Protein AF-A0A962T0N1-F1 (afdb_monomer_lite)

Structure (mmCIF, N/CA/C/O backbone):
data_AF-A0A962T0N1-F1
#
_entry.id   AF-A0A962T0N1-F1
#
loop_
_atom_site.group_PDB
_atom_site.id
_atom_site.type_symbol
_atom_site.label_atom_id
_ato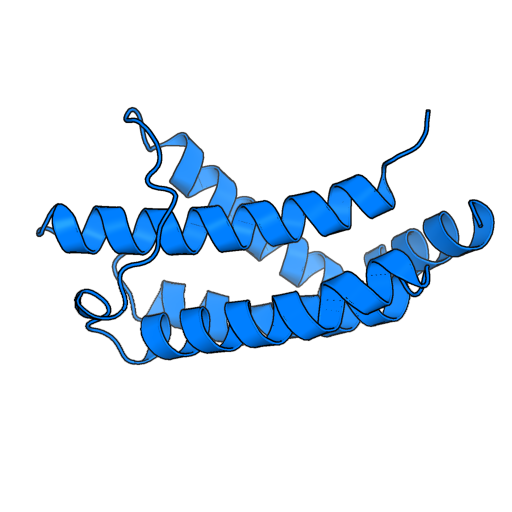m_site.label_alt_id
_atom_site.label_comp_id
_atom_site.label_asym_id
_atom_site.label_entity_id
_atom_site.label_seq_id
_atom_site.pdbx_PDB_ins_code
_atom_site.Cartn_x
_atom_site.Cartn_y
_atom_site.Cartn_z
_atom_site.occupancy
_atom_site.B_iso_or_equiv
_atom_site.auth_seq_id
_atom_site.auth_comp_id
_atom_site.auth_asym_id
_atom_site.auth_atom_id
_atom_site.pdbx_PDB_model_num
ATOM 1 N N . ASP A 1 1 ? 22.815 0.260 -16.357 1.00 56.84 1 ASP A N 1
ATOM 2 C CA . ASP A 1 1 ? 21.830 0.267 -15.259 1.00 56.84 1 ASP A CA 1
ATOM 3 C C . ASP A 1 1 ? 21.047 1.566 -15.103 1.00 56.84 1 ASP A C 1
ATOM 5 O O . ASP A 1 1 ? 19.825 1.524 -15.193 1.00 56.84 1 ASP A O 1
ATOM 9 N N . PHE A 1 2 ? 21.712 2.718 -14.960 1.00 54.50 2 PHE A N 1
ATOM 10 C CA . PHE A 1 2 ? 21.074 4.046 -14.881 1.00 54.50 2 PHE A CA 1
ATOM 11 C C . PHE A 1 2 ? 20.044 4.316 -15.996 1.00 54.50 2 PHE A C 1
ATOM 13 O O . PHE A 1 2 ? 18.894 4.655 -15.724 1.00 54.50 2 PHE A O 1
ATOM 20 N N . ASP A 1 3 ? 20.422 4.069 -17.252 1.00 59.47 3 ASP A N 1
ATOM 21 C CA . ASP A 1 3 ? 19.545 4.287 -18.408 1.00 59.47 3 ASP A CA 1
ATOM 22 C C . ASP A 1 3 ? 18.305 3.383 -18.407 1.00 59.47 3 ASP A C 1
ATOM 24 O O . ASP A 1 3 ? 17.223 3.818 -18.793 1.00 59.47 3 ASP A O 1
ATOM 28 N N . HIS A 1 4 ? 18.431 2.139 -17.938 1.00 63.16 4 HIS A N 1
ATOM 29 C CA . HIS A 1 4 ? 17.302 1.211 -17.843 1.00 63.16 4 HIS A CA 1
ATOM 30 C C . HIS A 1 4 ? 16.322 1.638 -16.744 1.00 63.16 4 HIS A C 1
ATOM 32 O O . HIS A 1 4 ? 15.110 1.601 -16.956 1.00 63.16 4 HIS A O 1
ATOM 38 N N . ARG A 1 5 ? 16.844 2.118 -15.608 1.00 63.88 5 ARG A N 1
ATOM 39 C CA . ARG A 1 5 ? 16.071 2.659 -14.480 1.00 63.88 5 ARG A CA 1
ATOM 40 C C . ARG A 1 5 ? 15.277 3.896 -14.885 1.00 63.88 5 ARG A C 1
ATOM 42 O O . ARG A 1 5 ? 14.052 3.903 -14.793 1.00 63.88 5 ARG A O 1
ATOM 49 N N . VAL A 1 6 ? 15.955 4.917 -15.409 1.00 64.31 6 VAL A N 1
ATOM 50 C CA . VAL A 1 6 ? 15.322 6.186 -15.799 1.00 64.31 6 VAL A CA 1
ATOM 51 C C . VAL A 1 6 ? 14.306 5.971 -16.918 1.00 64.31 6 VAL A C 1
ATOM 53 O O . VAL A 1 6 ? 13.209 6.528 -16.862 1.00 64.31 6 VAL A O 1
ATOM 56 N N . ARG A 1 7 ? 14.610 5.118 -17.906 1.00 65.94 7 ARG A N 1
ATOM 57 C CA . ARG A 1 7 ? 13.655 4.786 -18.974 1.00 65.94 7 ARG A CA 1
ATOM 58 C C . ARG A 1 7 ? 12.456 4.007 -18.450 1.00 65.94 7 ARG A C 1
ATOM 60 O O . ARG A 1 7 ? 11.344 4.328 -18.848 1.00 65.94 7 ARG A O 1
ATOM 67 N N . ALA A 1 8 ? 12.644 3.042 -17.547 1.00 67.19 8 ALA A N 1
ATOM 68 C CA . ALA A 1 8 ? 11.535 2.294 -16.952 1.00 67.19 8 ALA A CA 1
ATOM 69 C C . ALA A 1 8 ? 10.592 3.211 -16.163 1.00 67.19 8 ALA A C 1
ATOM 71 O O . ALA A 1 8 ? 9.377 3.142 -16.339 1.00 67.19 8 ALA A O 1
ATOM 72 N N . VAL A 1 9 ? 11.145 4.117 -15.358 1.00 67.06 9 VAL A N 1
ATOM 73 C CA . VAL A 1 9 ? 10.372 5.068 -14.550 1.00 67.06 9 VAL A CA 1
ATOM 74 C C . VAL A 1 9 ? 9.697 6.113 -15.428 1.00 67.06 9 VAL A C 1
ATOM 76 O O . VAL A 1 9 ? 8.515 6.385 -15.253 1.00 67.06 9 VAL A O 1
ATOM 79 N N . SER A 1 10 ? 10.413 6.682 -16.400 1.00 68.19 10 SER A N 1
ATOM 80 C CA . SER A 1 10 ? 9.858 7.666 -17.335 1.00 68.19 10 SER A CA 1
ATOM 81 C C . SER A 1 10 ? 8.741 7.060 -18.189 1.00 68.19 10 SER A C 1
ATOM 83 O O . SER A 1 10 ? 7.663 7.642 -18.294 1.00 68.19 10 SER A O 1
ATOM 85 N N . ALA A 1 11 ? 8.946 5.846 -18.711 1.00 74.12 11 ALA A N 1
ATOM 86 C CA . ALA A 1 11 ? 7.928 5.116 -19.459 1.00 74.12 11 ALA A CA 1
ATOM 87 C C . ALA A 1 11 ? 6.724 4.752 -18.583 1.00 74.12 11 ALA A C 1
ATOM 89 O O . ALA A 1 11 ? 5.593 4.844 -19.047 1.00 74.12 11 ALA A O 1
ATOM 90 N N . PHE A 1 12 ? 6.941 4.372 -17.320 1.00 72.56 12 PHE A N 1
ATOM 91 C CA . PHE A 1 12 ? 5.855 4.096 -16.383 1.00 72.56 12 PHE A CA 1
ATOM 92 C C . PHE A 1 12 ? 5.064 5.364 -16.047 1.00 72.56 12 PHE A C 1
ATOM 94 O O . PHE A 1 12 ? 3.842 5.329 -16.084 1.00 72.56 12 PHE A O 1
ATOM 101 N N . ARG A 1 13 ? 5.724 6.508 -15.814 1.00 71.19 13 ARG A N 1
ATOM 102 C CA . ARG A 1 13 ? 5.065 7.797 -15.509 1.00 71.19 13 ARG A CA 1
ATOM 103 C C . ARG A 1 13 ? 4.108 8.282 -16.598 1.00 71.19 13 ARG A C 1
ATOM 105 O O . ARG A 1 13 ? 3.208 9.052 -16.287 1.00 71.19 13 ARG A O 1
ATOM 112 N N . GLN A 1 14 ? 4.294 7.846 -17.842 1.00 75.38 14 GLN A N 1
ATOM 113 C CA . GLN A 1 14 ? 3.395 8.162 -18.956 1.00 75.38 14 GLN A CA 1
ATOM 114 C C . GLN A 1 14 ? 2.149 7.263 -19.001 1.00 75.38 14 GLN A C 1
ATOM 116 O O . GLN A 1 14 ? 1.258 7.493 -19.815 1.00 75.38 14 GLN A O 1
ATOM 121 N N . ARG A 1 15 ? 2.073 6.237 -18.147 1.00 75.69 15 ARG A N 1
ATOM 122 C CA . ARG A 1 15 ? 0.968 5.281 -18.112 1.00 75.69 15 ARG A CA 1
ATOM 123 C C . ARG A 1 15 ? -0.123 5.679 -17.104 1.00 75.69 15 ARG A C 1
ATOM 125 O O . ARG A 1 15 ? 0.198 6.240 -16.051 1.00 75.69 15 ARG A O 1
ATOM 132 N N . PRO A 1 16 ? -1.399 5.336 -17.365 1.00 72.94 16 PRO A N 1
ATOM 133 C CA . PRO A 1 16 ? -2.502 5.510 -16.409 1.00 72.94 16 PRO A CA 1
ATOM 134 C C . PRO A 1 16 ? -2.230 4.892 -15.026 1.00 72.94 16 PRO A C 1
ATOM 136 O O . PRO A 1 16 ? -2.630 5.417 -13.983 1.00 72.94 16 PRO A O 1
ATOM 139 N N . GLU A 1 17 ? -1.499 3.786 -15.007 1.00 72.06 17 GLU A N 1
ATOM 140 C CA . GLU A 1 17 ? -1.099 3.030 -13.827 1.00 72.06 17 GLU A CA 1
ATOM 141 C C . GLU A 1 17 ? -0.245 3.878 -12.875 1.00 72.06 17 GLU A C 1
ATOM 143 O O . GLU A 1 17 ? -0.449 3.837 -11.663 1.00 72.06 17 GLU A O 1
ATOM 148 N N . ALA A 1 18 ? 0.641 4.733 -13.396 1.00 73.50 18 ALA A N 1
ATOM 149 C CA . ALA A 1 18 ? 1.452 5.619 -12.564 1.00 73.50 18 ALA A CA 1
ATOM 150 C C . ALA A 1 18 ? 0.638 6.734 -11.905 1.00 73.50 18 ALA A C 1
ATOM 152 O O . ALA A 1 18 ? 0.903 7.095 -10.756 1.00 73.50 18 ALA A O 1
ATOM 153 N N . ALA A 1 19 ? -0.363 7.273 -12.607 1.00 74.62 19 ALA A N 1
ATOM 154 C CA . ALA A 1 19 ? -1.277 8.255 -12.026 1.00 74.62 19 ALA A CA 1
ATOM 155 C C . ALA A 1 19 ? -2.062 7.639 -10.858 1.00 74.62 19 ALA A C 1
ATOM 157 O O . ALA A 1 19 ? -2.212 8.263 -9.808 1.00 74.62 19 ALA A O 1
ATOM 158 N N . SER A 1 20 ? -2.470 6.383 -11.024 1.00 74.19 20 SER A N 1
ATOM 159 C CA . SER A 1 20 ? -3.175 5.596 -10.011 1.00 74.19 20 SER A CA 1
ATOM 160 C C . SER A 1 20 ? -2.318 5.356 -8.770 1.00 74.19 20 SER A C 1
ATOM 162 O O . SER A 1 20 ? -2.730 5.653 -7.651 1.00 74.19 20 SER A O 1
ATOM 164 N N . LEU A 1 21 ? -1.082 4.895 -8.983 1.00 76.75 21 LEU A N 1
ATOM 165 C CA . LEU A 1 21 ? -0.109 4.646 -7.923 1.00 76.75 21 LEU A CA 1
ATOM 166 C C . LEU A 1 21 ? 0.195 5.917 -7.123 1.00 76.75 21 LEU A C 1
ATOM 168 O O . LEU A 1 21 ? 0.236 5.915 -5.895 1.00 76.75 21 LEU A O 1
ATOM 172 N N . SER A 1 22 ? 0.384 7.026 -7.839 1.00 79.06 22 SER A N 1
ATOM 173 C CA . SER A 1 22 ? 0.646 8.337 -7.252 1.00 79.06 22 SER A CA 1
ATOM 174 C C . SER A 1 22 ? -0.538 8.832 -6.419 1.00 79.06 22 SER A C 1
ATOM 176 O O . SER A 1 22 ? -0.340 9.358 -5.322 1.00 79.06 22 SER A O 1
ATOM 178 N N . ALA A 1 23 ? -1.771 8.634 -6.897 1.00 80.88 23 ALA A N 1
ATOM 179 C CA . ALA A 1 23 ? -2.980 9.005 -6.169 1.00 80.88 23 ALA A CA 1
ATOM 180 C C . ALA A 1 23 ? -3.132 8.204 -4.865 1.00 80.88 23 ALA A C 1
ATOM 182 O O . ALA A 1 23 ? -3.327 8.809 -3.807 1.00 80.88 23 ALA A O 1
ATOM 183 N N . ALA A 1 24 ? -2.955 6.880 -4.924 1.00 80.88 24 ALA A N 1
ATOM 184 C CA . ALA A 1 24 ? -2.972 6.005 -3.753 1.00 80.88 24 ALA A CA 1
ATOM 185 C C . ALA A 1 24 ? -1.898 6.418 -2.733 1.00 80.88 24 ALA A C 1
ATOM 187 O O . ALA A 1 24 ? -2.212 6.714 -1.579 1.00 80.88 24 ALA A O 1
ATOM 188 N N . ASN A 1 25 ? -0.644 6.570 -3.175 1.00 82.56 25 ASN A N 1
ATOM 189 C CA . ASN A 1 25 ? 0.458 6.993 -2.310 1.00 82.56 25 ASN A CA 1
ATOM 190 C C . ASN A 1 25 ? 0.208 8.384 -1.694 1.00 82.56 25 ASN A C 1
ATOM 192 O O . ASN A 1 25 ? 0.443 8.610 -0.508 1.00 82.56 25 ASN A O 1
ATOM 196 N N . LYS A 1 26 ? -0.344 9.332 -2.461 1.00 85.06 26 LYS A N 1
ATOM 197 C CA . LYS A 1 26 ? -0.726 10.654 -1.941 1.00 85.06 26 LYS A CA 1
ATOM 198 C C . LYS A 1 26 ? -1.784 10.545 -0.841 1.00 85.06 26 LYS A C 1
ATOM 200 O O . LYS A 1 26 ? -1.658 11.232 0.173 1.00 85.06 26 LYS A O 1
ATOM 205 N N . ARG A 1 27 ? -2.809 9.705 -1.020 1.00 86.81 27 ARG A N 1
ATOM 206 C CA . ARG A 1 27 ? -3.867 9.489 -0.021 1.00 86.81 27 ARG A CA 1
ATOM 207 C C . ARG A 1 27 ? -3.296 8.900 1.266 1.00 86.81 27 ARG A C 1
ATOM 209 O O . ARG A 1 27 ? -3.534 9.462 2.332 1.00 86.81 27 ARG A O 1
ATOM 216 N N . ILE A 1 28 ? -2.475 7.859 1.147 1.00 87.69 28 ILE A N 1
ATOM 217 C CA . ILE A 1 28 ? -1.778 7.215 2.268 1.00 87.69 28 ILE A CA 1
ATOM 218 C C . ILE A 1 28 ? -0.947 8.245 3.036 1.00 87.69 28 ILE A C 1
ATOM 220 O O . ILE A 1 28 ? -1.163 8.455 4.226 1.00 87.69 28 ILE A O 1
ATOM 224 N N . ARG A 1 29 ? -0.068 8.985 2.349 1.00 86.62 29 ARG A N 1
ATOM 225 C CA . ARG A 1 29 ? 0.780 10.009 2.983 1.00 86.62 29 ARG A CA 1
ATOM 226 C C . ARG A 1 29 ? -0.018 11.116 3.662 1.00 86.62 29 ARG A C 1
ATOM 228 O O . ARG A 1 29 ? 0.407 11.618 4.699 1.00 86.62 29 ARG A O 1
ATOM 235 N N . ASN A 1 30 ? -1.150 11.522 3.089 1.00 88.06 30 ASN A N 1
ATOM 236 C CA . ASN A 1 30 ? -2.015 12.531 3.698 1.00 88.06 30 ASN A CA 1
ATOM 237 C C . ASN A 1 30 ? -2.672 12.030 4.988 1.00 88.06 30 ASN A C 1
ATOM 239 O O . ASN A 1 30 ? -2.851 12.824 5.905 1.00 88.06 30 ASN A O 1
ATOM 243 N N . ILE A 1 31 ? -3.031 10.746 5.058 1.00 87.00 31 ILE A N 1
ATOM 244 C CA . ILE A 1 31 ? -3.577 10.123 6.268 1.00 87.00 31 ILE A CA 1
ATOM 245 C C . ILE A 1 31 ? -2.480 9.987 7.319 1.00 87.00 31 ILE A C 1
ATOM 247 O O . ILE A 1 31 ? -2.652 10.488 8.424 1.00 87.00 31 ILE A O 1
ATOM 251 N N . LEU A 1 32 ? -1.333 9.408 6.953 1.00 86.62 32 LEU A N 1
ATOM 252 C CA . LEU A 1 32 ? -0.207 9.203 7.869 1.00 86.62 32 LEU A CA 1
ATOM 253 C C . LEU A 1 32 ? 0.313 10.523 8.455 1.00 86.62 32 LEU A C 1
ATOM 255 O O . LEU A 1 32 ? 0.663 10.573 9.625 1.00 86.62 32 LEU A O 1
ATOM 259 N N . ARG A 1 33 ? 0.299 11.624 7.688 1.00 87.75 33 ARG A N 1
ATOM 260 C CA . ARG A 1 33 ? 0.688 12.957 8.191 1.00 87.75 33 ARG A CA 1
ATOM 261 C C . ARG A 1 33 ? -0.241 13.493 9.285 1.00 87.75 33 ARG A C 1
ATOM 263 O O . ARG A 1 33 ? 0.180 14.337 10.062 1.00 87.75 33 ARG A O 1
ATOM 270 N N . LYS A 1 34 ? -1.503 13.060 9.312 1.00 86.50 34 LYS A N 1
ATOM 271 C CA . LYS A 1 34 ? -2.468 13.461 10.347 1.00 86.50 34 LYS A CA 1
ATOM 272 C C . LYS A 1 34 ? -2.321 12.645 11.632 1.00 86.50 34 LYS A C 1
ATOM 274 O O . LYS A 1 34 ? -3.016 12.938 12.597 1.00 86.50 34 LYS A O 1
ATOM 279 N N . ILE A 1 35 ? -1.471 11.620 11.637 1.00 84.81 35 ILE A N 1
ATOM 280 C CA . ILE A 1 35 ? -1.192 10.829 12.830 1.00 84.81 35 ILE A CA 1
ATOM 281 C C . ILE A 1 35 ? -0.089 11.545 13.608 1.00 84.81 35 ILE A C 1
ATOM 283 O O . ILE A 1 35 ? 1.053 11.616 13.165 1.00 84.81 35 ILE A O 1
ATOM 287 N N . GLU A 1 36 ? -0.460 12.127 14.745 1.00 75.00 36 GLU A N 1
ATOM 288 C CA . GLU A 1 36 ? 0.451 12.880 15.621 1.00 75.00 36 GLU A CA 1
ATOM 289 C C . GLU A 1 36 ? 1.219 11.971 16.598 1.00 75.00 36 GLU A C 1
ATOM 291 O O . GLU A 1 36 ? 2.114 12.423 17.310 1.00 75.00 36 GLU A O 1
ATOM 296 N N . THR A 1 37 ? 0.877 10.682 16.633 1.00 76.19 37 THR A N 1
ATOM 297 C CA . THR A 1 37 ? 1.492 9.657 17.481 1.00 76.19 37 THR A CA 1
ATOM 298 C C . THR A 1 37 ? 2.535 8.837 16.723 1.00 76.19 37 THR A C 1
ATOM 300 O O . THR A 1 37 ? 2.644 8.897 15.497 1.00 76.19 37 THR A O 1
ATOM 303 N N . THR A 1 38 ? 3.311 8.034 17.457 1.00 77.50 38 THR A N 1
ATOM 304 C CA . THR A 1 38 ? 4.219 7.052 16.856 1.00 77.50 38 THR A CA 1
ATOM 305 C C . THR A 1 38 ? 3.436 6.119 15.940 1.00 77.50 38 THR A C 1
ATOM 307 O O . THR A 1 38 ? 2.481 5.478 16.379 1.00 77.50 38 THR A O 1
ATOM 310 N N . LEU A 1 39 ? 3.851 6.041 14.674 1.00 75.06 39 LEU A N 1
ATOM 311 C CA . LEU A 1 39 ? 3.242 5.128 13.718 1.00 75.06 39 LEU A CA 1
ATOM 312 C C . LEU A 1 39 ? 3.499 3.682 14.163 1.00 75.06 39 LEU A C 1
ATOM 314 O O . LEU A 1 39 ? 4.658 3.316 14.374 1.00 75.06 39 LEU A O 1
ATOM 318 N N . PRO A 1 40 ? 2.457 2.851 14.304 1.00 73.19 40 PRO A N 1
ATOM 319 C CA . PRO A 1 40 ? 2.641 1.420 14.460 1.00 73.19 40 PRO A CA 1
ATOM 320 C C . PRO A 1 40 ? 3.246 0.836 13.174 1.00 73.19 40 PRO A C 1
ATOM 322 O O . PRO A 1 40 ? 2.973 1.301 12.062 1.00 73.19 40 PRO A O 1
ATOM 325 N N . PHE A 1 41 ? 4.114 -0.160 13.337 1.00 68.25 41 PHE A N 1
ATOM 326 C CA . PHE A 1 41 ? 4.876 -0.766 12.238 1.00 68.25 41 PHE A CA 1
ATOM 327 C C . PHE A 1 41 ? 4.536 -2.234 11.992 1.00 68.25 41 PHE A C 1
ATOM 329 O O . PHE A 1 41 ? 5.092 -2.812 11.070 1.00 68.25 41 PHE A O 1
ATOM 336 N N . GLU A 1 42 ? 3.659 -2.828 12.800 1.00 82.81 42 GLU A N 1
ATOM 337 C CA . GLU A 1 42 ? 3.340 -4.249 12.707 1.00 82.81 42 GLU A CA 1
ATOM 338 C C . GLU A 1 42 ? 1.833 -4.436 12.551 1.00 82.81 42 GLU A C 1
ATOM 340 O O . GLU A 1 42 ? 1.047 -4.021 13.410 1.00 82.81 42 GLU A O 1
ATOM 345 N N . VAL A 1 43 ? 1.441 -5.043 11.431 1.00 88.12 43 VAL A N 1
ATOM 346 C CA . VAL A 1 43 ? 0.060 -5.456 11.185 1.00 88.12 43 VAL A CA 1
ATOM 347 C C . VAL A 1 43 ? -0.239 -6.710 12.000 1.00 88.12 43 VAL A C 1
ATOM 349 O O . VAL A 1 43 ? 0.448 -7.722 11.896 1.00 88.12 43 VAL A O 1
ATOM 352 N N . ARG A 1 44 ? -1.306 -6.645 12.793 1.00 90.12 44 ARG A N 1
ATOM 353 C CA . ARG A 1 44 ? -1.871 -7.736 13.588 1.00 90.12 44 ARG A CA 1
ATOM 354 C C . ARG A 1 44 ? -3.048 -8.363 12.835 1.00 90.12 44 ARG A C 1
ATOM 356 O O . ARG A 1 44 ? -4.104 -7.727 12.749 1.00 90.12 44 ARG A O 1
ATOM 363 N N . PRO A 1 45 ? -2.898 -9.574 12.261 1.00 88.06 45 PRO A N 1
ATOM 364 C CA . PRO A 1 45 ? -3.954 -10.206 11.468 1.00 88.06 45 PRO A CA 1
ATOM 365 C C . PRO A 1 45 ? -5.235 -10.486 12.261 1.00 88.06 45 PRO A C 1
ATOM 367 O O . PRO A 1 45 ? -6.324 -10.455 11.702 1.00 88.06 45 PRO A O 1
ATOM 370 N N . ASP A 1 46 ? -5.111 -10.709 13.568 1.00 91.56 46 ASP A N 1
ATOM 371 C CA . ASP A 1 46 ? -6.211 -10.914 14.515 1.00 91.56 46 ASP A CA 1
ATOM 372 C C . ASP A 1 46 ? -7.112 -9.681 14.691 1.00 91.56 46 ASP A C 1
ATOM 374 O O . ASP A 1 46 ? -8.259 -9.816 15.112 1.00 91.56 46 ASP A O 1
ATOM 378 N N . LEU A 1 47 ? -6.620 -8.491 14.333 1.00 91.50 47 LEU A N 1
ATOM 379 C CA . LEU A 1 47 ? -7.359 -7.228 14.390 1.00 91.50 47 LEU A CA 1
ATOM 380 C C . LEU A 1 47 ? -7.864 -6.759 13.016 1.00 91.50 47 LEU A C 1
ATOM 382 O O . LEU A 1 47 ? -8.346 -5.632 12.902 1.00 91.50 47 LEU A O 1
ATOM 386 N N . LEU A 1 48 ? -7.716 -7.575 11.966 1.00 90.56 48 LEU A N 1
ATOM 387 C CA . LEU A 1 48 ? -8.288 -7.305 10.646 1.00 90.56 48 LEU A CA 1
ATOM 388 C C . LEU A 1 48 ? -9.730 -7.826 10.623 1.00 90.56 48 LEU A C 1
ATOM 390 O O . LEU A 1 48 ? -9.961 -9.032 10.526 1.00 90.56 48 LEU A O 1
ATOM 394 N N . SER A 1 49 ? -10.700 -6.924 10.731 1.00 89.31 49 SER A N 1
ATOM 395 C CA . SER A 1 49 ? -12.123 -7.254 10.821 1.00 89.31 49 SER A CA 1
ATOM 396 C C . SER A 1 49 ? -12.812 -7.296 9.459 1.00 89.31 49 SER A C 1
ATOM 398 O O . SER A 1 49 ? -13.702 -8.115 9.257 1.00 89.31 49 SER A O 1
ATOM 400 N N . GLU A 1 50 ? -12.415 -6.423 8.533 1.00 91.88 50 GLU A N 1
ATOM 401 C CA . GLU A 1 50 ? -13.053 -6.299 7.219 1.00 91.88 50 GLU A CA 1
ATOM 402 C C . GLU A 1 50 ? -12.365 -7.172 6.160 1.00 91.88 50 GLU A C 1
ATOM 404 O O . GLU A 1 50 ? -11.138 -7.291 6.112 1.00 91.88 50 GLU A O 1
ATOM 409 N N . GLU A 1 51 ? -13.143 -7.713 5.222 1.00 92.19 51 GLU A N 1
ATOM 410 C CA . GLU A 1 51 ? -12.598 -8.500 4.105 1.00 92.19 51 GLU A CA 1
ATOM 411 C C . GLU A 1 51 ? -11.624 -7.672 3.250 1.00 92.19 51 GLU A C 1
ATOM 413 O O . GLU A 1 51 ? -10.590 -8.173 2.809 1.00 92.19 51 GLU A O 1
ATOM 418 N N . ALA A 1 52 ? -11.903 -6.377 3.063 1.00 92.56 52 ALA A N 1
ATOM 419 C CA . ALA A 1 52 ? -11.064 -5.492 2.261 1.00 92.56 52 ALA A CA 1
ATOM 420 C C . ALA A 1 52 ? -9.675 -5.234 2.878 1.00 92.56 52 ALA A C 1
ATOM 422 O O . ALA A 1 52 ? -8.689 -5.158 2.144 1.00 92.56 52 ALA A O 1
ATOM 423 N N . GLU A 1 53 ? -9.556 -5.123 4.208 1.00 93.62 53 GLU A N 1
ATOM 424 C CA . GLU A 1 53 ? -8.245 -4.956 4.857 1.00 93.62 53 GLU A CA 1
ATOM 425 C C . GLU A 1 53 ? -7.460 -6.267 4.927 1.00 93.62 53 GLU A C 1
ATOM 427 O O . GLU A 1 53 ? -6.243 -6.251 4.746 1.00 93.62 53 GLU A O 1
ATOM 432 N N . GLN A 1 54 ? -8.144 -7.405 5.079 1.00 93.69 54 GLN A N 1
ATOM 433 C CA . GLN A 1 54 ? -7.524 -8.728 4.963 1.00 93.69 54 GLN A CA 1
ATOM 434 C C . GLN A 1 54 ? -6.985 -8.973 3.548 1.00 93.69 54 GLN A C 1
ATOM 436 O O . GLN A 1 54 ? -5.835 -9.385 3.385 1.00 93.69 54 GLN A O 1
ATOM 441 N N . ALA A 1 55 ? -7.781 -8.659 2.522 1.00 93.19 55 ALA A N 1
ATOM 442 C CA . ALA A 1 55 ? -7.375 -8.770 1.125 1.00 93.19 55 ALA A CA 1
ATOM 443 C C . ALA A 1 55 ? -6.178 -7.862 0.809 1.00 93.19 55 ALA A C 1
ATOM 445 O O . ALA A 1 55 ? -5.222 -8.298 0.163 1.00 93.19 55 ALA A O 1
ATOM 446 N N . LEU A 1 56 ? -6.191 -6.616 1.301 1.00 93.31 56 LEU A N 1
ATOM 447 C CA . LEU A 1 56 ? -5.073 -5.690 1.132 1.00 93.31 56 LEU A CA 1
ATOM 448 C C . LEU A 1 56 ? -3.804 -6.195 1.833 1.00 93.31 56 LEU A C 1
ATOM 450 O O . LEU A 1 56 ? -2.736 -6.171 1.221 1.00 93.31 56 LEU A O 1
ATOM 454 N N . ALA A 1 57 ? -3.909 -6.674 3.075 1.00 93.12 57 ALA A N 1
ATOM 455 C CA . ALA A 1 57 ? -2.777 -7.214 3.825 1.00 93.12 57 ALA A CA 1
ATOM 456 C C . ALA A 1 57 ? -2.162 -8.438 3.128 1.00 93.12 57 ALA A C 1
ATOM 458 O O . ALA A 1 57 ? -0.951 -8.482 2.914 1.00 93.12 57 ALA A O 1
ATOM 459 N N . GLY A 1 58 ? -2.989 -9.392 2.688 1.00 92.62 58 GLY A N 1
ATOM 460 C CA . GLY A 1 58 ? -2.523 -10.558 1.933 1.00 92.62 58 GLY A CA 1
ATOM 461 C C . GLY A 1 58 ? -1.818 -10.157 0.636 1.00 92.62 58 GLY A C 1
ATOM 462 O O . GLY A 1 58 ? -0.687 -10.576 0.378 1.00 92.62 58 GLY A O 1
ATOM 463 N N . ARG A 1 59 ? -2.432 -9.257 -0.142 1.00 92.06 59 ARG A N 1
ATOM 464 C CA . ARG A 1 59 ? -1.853 -8.792 -1.406 1.00 92.06 59 ARG A CA 1
ATOM 465 C C . ARG A 1 59 ? -0.548 -8.023 -1.207 1.00 92.06 59 ARG A C 1
ATOM 467 O O . ARG A 1 59 ? 0.347 -8.112 -2.047 1.00 92.06 59 ARG A O 1
ATOM 474 N N . LEU A 1 60 ? -0.421 -7.281 -0.108 1.00 91.00 60 LEU A N 1
ATOM 475 C CA . LEU A 1 60 ? 0.797 -6.555 0.241 1.00 91.00 60 LEU A CA 1
ATOM 476 C C . LEU A 1 60 ? 1.969 -7.505 0.518 1.00 91.00 60 LEU A C 1
ATOM 478 O O . LEU A 1 60 ? 3.079 -7.257 0.037 1.00 91.00 60 LEU A O 1
ATOM 482 N N . VAL A 1 61 ? 1.726 -8.600 1.244 1.00 91.00 61 VAL A N 1
ATOM 483 C CA . VAL A 1 61 ? 2.738 -9.630 1.528 1.00 91.00 61 VAL A CA 1
ATOM 484 C C . VAL A 1 61 ? 3.194 -10.309 0.237 1.00 91.00 61 VAL A C 1
ATOM 486 O O . VAL A 1 61 ? 4.395 -10.364 -0.038 1.00 91.00 61 VAL A O 1
ATOM 489 N N . GLU A 1 62 ? 2.249 -10.757 -0.592 1.00 91.88 62 GLU A N 1
ATOM 490 C CA . GLU A 1 62 ? 2.548 -11.367 -1.893 1.00 91.88 62 GLU A CA 1
ATOM 491 C C . GLU A 1 62 ? 3.388 -10.435 -2.766 1.00 91.88 62 GLU A C 1
ATOM 493 O O . GLU A 1 62 ? 4.461 -10.807 -3.245 1.00 91.88 62 GLU A O 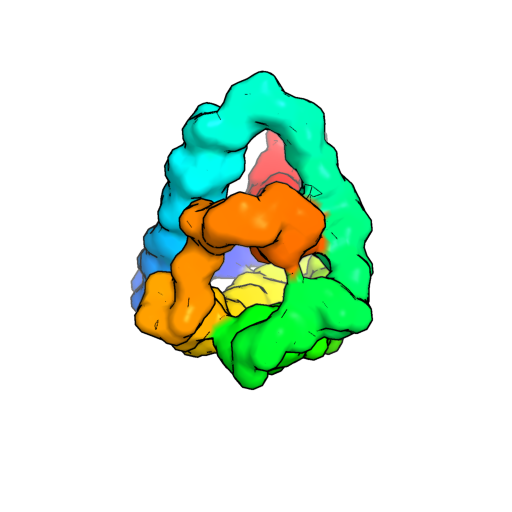1
ATOM 498 N N . LEU A 1 63 ? 2.949 -9.186 -2.926 1.00 90.56 63 LEU A N 1
ATOM 499 C CA . LEU A 1 63 ? 3.642 -8.235 -3.783 1.00 90.56 63 LEU A CA 1
ATOM 500 C C . LEU A 1 63 ? 5.008 -7.850 -3.259 1.00 90.56 63 LEU A C 1
ATOM 502 O O . LEU A 1 63 ? 5.916 -7.667 -4.061 1.00 90.56 63 LEU A O 1
ATOM 506 N N . SER A 1 64 ? 5.189 -7.759 -1.945 1.00 88.56 64 SER A N 1
ATOM 507 C CA . SER A 1 64 ? 6.517 -7.544 -1.374 1.00 88.56 64 SER A CA 1
ATOM 508 C C . SER A 1 64 ? 7.468 -8.675 -1.776 1.00 88.56 64 SER A C 1
ATOM 510 O O . SER A 1 64 ? 8.597 -8.403 -2.184 1.00 88.56 64 SER A O 1
ATOM 512 N N . SER A 1 65 ? 6.998 -9.927 -1.765 1.00 90.88 65 SER A N 1
ATOM 513 C CA . SER A 1 65 ? 7.791 -11.085 -2.202 1.00 90.88 65 SER A CA 1
ATOM 514 C C . SER A 1 65 ? 8.074 -11.115 -3.712 1.00 90.88 65 SER A C 1
ATOM 516 O O . SER A 1 65 ? 9.120 -11.607 -4.122 1.00 90.88 65 SER A O 1
ATOM 518 N N . GLU A 1 66 ? 7.189 -10.554 -4.543 1.00 90.25 66 GLU A N 1
ATOM 519 C CA . GLU A 1 66 ? 7.381 -10.461 -5.999 1.00 90.25 66 GLU A CA 1
ATOM 520 C C . GLU A 1 66 ? 8.280 -9.280 -6.394 1.00 90.25 66 GLU A C 1
ATOM 522 O O . GLU A 1 66 ? 9.118 -9.382 -7.288 1.00 90.25 66 GLU A O 1
ATOM 527 N N . VAL A 1 67 ? 8.091 -8.131 -5.748 1.00 88.69 67 VAL A N 1
ATOM 528 C CA . VAL A 1 67 ? 8.704 -6.854 -6.123 1.00 88.69 67 VAL A CA 1
ATOM 529 C C . VAL A 1 67 ? 10.149 -6.769 -5.651 1.00 88.69 67 VAL A C 1
ATOM 531 O O . VAL A 1 67 ? 10.983 -6.269 -6.402 1.00 88.69 67 VAL A O 1
ATOM 534 N N . LEU A 1 68 ? 10.474 -7.260 -4.450 1.00 85.62 68 LEU A N 1
ATOM 535 C CA . LEU A 1 68 ? 11.840 -7.182 -3.916 1.00 85.62 68 LEU A CA 1
ATOM 536 C C . LEU A 1 68 ? 12.873 -7.888 -4.823 1.00 85.62 68 LEU A C 1
ATOM 538 O O . LEU A 1 68 ? 13.836 -7.225 -5.212 1.00 85.62 68 LEU A O 1
ATOM 542 N N . PRO A 1 69 ? 12.661 -9.136 -5.291 1.00 89.62 69 PRO A N 1
ATOM 543 C CA . PRO A 1 69 ? 13.585 -9.781 -6.227 1.00 89.62 69 PRO A CA 1
ATOM 544 C C . PRO A 1 69 ? 13.677 -9.061 -7.578 1.00 89.62 69 PRO A C 1
ATOM 546 O O . PRO A 1 69 ? 14.751 -8.975 -8.169 1.00 89.62 69 PRO A O 1
ATOM 549 N N . LEU A 1 70 ? 12.564 -8.505 -8.078 1.00 88.62 70 LEU A N 1
ATOM 550 C CA . LEU A 1 70 ? 12.567 -7.713 -9.315 1.00 88.62 70 LEU A CA 1
ATOM 551 C C . LEU A 1 70 ? 13.396 -6.432 -9.157 1.00 88.62 70 LEU A C 1
ATOM 553 O O . LEU A 1 70 ? 14.055 -6.013 -10.107 1.00 88.62 70 LEU A O 1
ATOM 557 N N . MET A 1 71 ? 13.384 -5.817 -7.972 1.00 83.00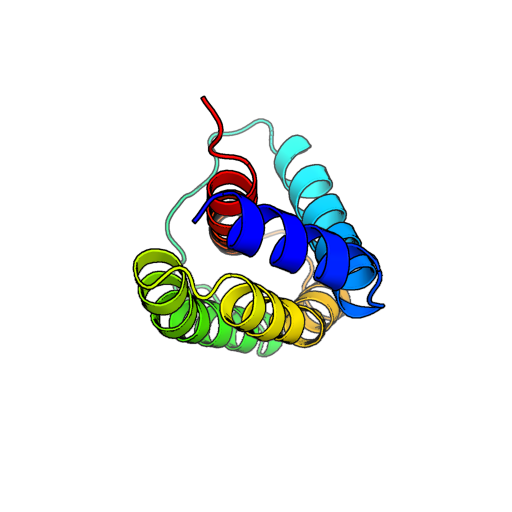 71 MET A N 1
ATOM 558 C CA . MET A 1 71 ? 14.220 -4.656 -7.658 1.00 83.00 71 MET A CA 1
ATOM 559 C C . MET A 1 71 ? 15.701 -5.014 -7.605 1.00 83.00 71 MET A C 1
ATOM 561 O O . MET A 1 71 ? 16.508 -4.302 -8.202 1.00 83.00 71 MET A O 1
ATOM 565 N N . GLU A 1 72 ? 16.050 -6.128 -6.963 1.00 84.69 72 GLU A N 1
ATOM 566 C CA . GLU A 1 72 ? 17.426 -6.636 -6.909 1.00 84.69 72 GLU A CA 1
ATOM 567 C C . GLU A 1 72 ? 17.956 -7.016 -8.299 1.00 84.69 72 GLU A C 1
ATOM 569 O O . GLU A 1 72 ? 19.112 -6.748 -8.620 1.00 84.69 72 GLU A O 1
ATOM 574 N N . ALA A 1 73 ? 17.093 -7.557 -9.164 1.00 85.88 73 ALA A N 1
ATOM 575 C CA . ALA A 1 73 ? 17.415 -7.903 -10.549 1.00 85.88 73 ALA A CA 1
ATOM 576 C C . ALA A 1 73 ? 17.413 -6.703 -11.521 1.00 85.88 73 ALA A C 1
ATOM 578 O O . ALA A 1 73 ? 17.633 -6.878 -12.720 1.00 85.88 73 ALA A O 1
ATOM 579 N N . GLY A 1 74 ? 17.119 -5.487 -11.049 1.00 81.12 74 GLY A N 1
ATOM 580 C CA . GLY A 1 74 ? 17.056 -4.289 -11.890 1.00 81.12 74 GLY A CA 1
ATOM 581 C C . GLY A 1 74 ? 15.853 -4.236 -12.849 1.00 81.12 74 GLY A C 1
ATOM 582 O O . GLY A 1 74 ? 15.828 -3.445 -13.797 1.00 81.12 74 GLY A O 1
ATOM 583 N N . LEU A 1 75 ? 14.823 -5.051 -12.617 1.00 83.50 75 LEU A N 1
ATOM 584 C CA . LEU A 1 75 ? 13.602 -5.152 -13.422 1.00 83.50 75 LEU A CA 1
ATOM 585 C C . LEU A 1 75 ? 12.526 -4.162 -12.945 1.00 83.50 75 LEU A C 1
ATOM 587 O O . LEU A 1 75 ? 11.392 -4.524 -12.626 1.00 83.50 75 LEU A O 1
ATOM 591 N N . TYR A 1 76 ? 12.870 -2.871 -12.944 1.00 78.25 76 TYR A N 1
ATOM 592 C CA . TYR A 1 76 ? 12.025 -1.799 -12.398 1.00 78.25 76 TYR A CA 1
ATOM 593 C C . TYR A 1 76 ? 10.652 -1.691 -13.043 1.00 78.25 76 TYR A C 1
ATOM 595 O O . TYR A 1 76 ? 9.663 -1.412 -12.372 1.00 78.25 76 TYR A O 1
ATOM 603 N N . ARG A 1 77 ? 10.580 -1.924 -14.353 1.00 80.12 77 ARG A N 1
ATOM 604 C CA . ARG A 1 77 ? 9.316 -1.873 -15.084 1.00 80.12 77 ARG A CA 1
ATOM 605 C C . ARG A 1 77 ? 8.341 -2.937 -14.587 1.00 80.12 77 ARG A C 1
ATOM 607 O O . ARG A 1 77 ? 7.171 -2.629 -14.394 1.00 80.12 77 ARG A O 1
ATOM 614 N N . GLU A 1 78 ? 8.827 -4.153 -14.357 1.00 85.69 78 GLU A N 1
ATOM 615 C CA . GLU A 1 78 ? 7.988 -5.248 -13.872 1.00 85.69 78 GLU A CA 1
ATOM 616 C C . GLU A 1 78 ? 7.566 -5.012 -12.424 1.00 85.69 78 GLU A C 1
ATOM 618 O O . GLU A 1 78 ? 6.385 -5.126 -12.114 1.00 85.69 78 GLU A O 1
ATOM 623 N N . ALA A 1 79 ? 8.482 -4.558 -11.566 1.00 86.62 79 ALA A N 1
ATOM 624 C CA . ALA A 1 79 ? 8.153 -4.163 -10.197 1.00 86.62 79 ALA A CA 1
ATOM 625 C C . ALA A 1 79 ? 7.064 -3.075 -10.137 1.00 86.62 79 ALA A C 1
ATOM 627 O O . ALA A 1 79 ? 6.107 -3.190 -9.373 1.00 86.62 79 ALA A O 1
ATOM 628 N N . LEU A 1 80 ? 7.168 -2.039 -10.976 1.00 81.38 80 LEU A N 1
ATOM 629 C CA . LEU A 1 80 ? 6.169 -0.971 -11.059 1.00 81.38 80 LEU A CA 1
ATOM 630 C C . LEU A 1 80 ? 4.821 -1.475 -11.597 1.00 81.38 80 LEU A C 1
ATOM 632 O O . LEU A 1 80 ? 3.777 -1.070 -11.088 1.00 81.38 80 LEU A O 1
ATOM 636 N N . ASN A 1 81 ? 4.825 -2.389 -12.575 1.00 84.62 81 ASN A N 1
ATOM 637 C CA . ASN A 1 81 ? 3.600 -3.030 -13.065 1.00 84.62 81 ASN A CA 1
ATOM 638 C C . ASN A 1 81 ? 2.929 -3.868 -11.964 1.00 84.62 81 ASN A C 1
ATOM 640 O O . ASN A 1 81 ? 1.716 -3.791 -11.792 1.00 84.62 81 ASN A O 1
ATOM 644 N N . ARG A 1 82 ? 3.708 -4.639 -11.193 1.00 88.62 82 ARG A N 1
ATOM 645 C CA . ARG A 1 82 ? 3.198 -5.422 -10.059 1.00 88.62 82 ARG A CA 1
ATOM 646 C C . ARG A 1 82 ? 2.597 -4.519 -8.991 1.00 88.62 82 ARG A C 1
ATOM 648 O O . ARG A 1 82 ? 1.466 -4.750 -8.573 1.00 88.62 82 ARG A O 1
ATOM 655 N N . LEU A 1 83 ? 3.278 -3.435 -8.629 1.00 85.56 83 LEU A N 1
ATOM 656 C CA . LEU A 1 83 ? 2.745 -2.455 -7.684 1.00 85.56 83 LEU A CA 1
ATOM 657 C C . LEU A 1 83 ? 1.475 -1.756 -8.172 1.00 85.56 83 LEU A C 1
ATOM 659 O O . LEU A 1 83 ? 0.611 -1.455 -7.355 1.00 85.56 83 LEU A O 1
ATOM 663 N N . ALA A 1 84 ? 1.320 -1.517 -9.475 1.00 84.31 84 ALA A N 1
ATOM 664 C CA . ALA A 1 84 ? 0.089 -0.937 -10.011 1.00 84.31 84 ALA A CA 1
ATOM 665 C C . ALA A 1 84 ? -1.150 -1.803 -9.727 1.00 84.31 84 ALA A C 1
ATOM 667 O O . ALA A 1 84 ? -2.249 -1.261 -9.609 1.00 84.31 84 ALA A O 1
ATOM 668 N N . THR A 1 85 ? -0.976 -3.118 -9.540 1.00 87.00 85 THR A N 1
ATOM 669 C CA . THR A 1 85 ? -2.070 -4.025 -9.158 1.00 87.00 85 THR A CA 1
ATOM 670 C C . THR A 1 85 ? -2.599 -3.780 -7.742 1.00 87.00 85 THR A C 1
ATOM 672 O O . THR A 1 85 ? -3.710 -4.202 -7.449 1.00 87.00 85 THR A O 1
ATOM 675 N N . LEU A 1 86 ? -1.878 -3.042 -6.879 1.00 87.44 86 LEU A N 1
ATOM 676 C CA . LEU A 1 86 ? -2.389 -2.629 -5.560 1.00 87.44 86 LEU A CA 1
ATOM 677 C C . LEU A 1 86 ? -3.478 -1.574 -5.641 1.00 87.44 86 LEU A C 1
ATOM 679 O O . LEU A 1 86 ? -4.151 -1.344 -4.644 1.00 87.44 86 LEU A O 1
ATOM 683 N N . ARG A 1 87 ? -3.656 -0.913 -6.787 1.00 85.12 87 ARG A N 1
ATOM 684 C CA . ARG A 1 87 ? -4.652 0.149 -6.914 1.00 85.12 87 ARG A CA 1
ATOM 685 C C . ARG A 1 87 ? -6.036 -0.325 -6.466 1.00 85.12 87 ARG A C 1
ATOM 687 O O . ARG A 1 87 ? -6.640 0.312 -5.617 1.00 85.12 87 ARG A O 1
ATOM 694 N N . GLU A 1 88 ? -6.504 -1.434 -7.025 1.00 87.44 88 GLU A N 1
ATOM 695 C CA . GLU A 1 88 ? -7.838 -1.972 -6.761 1.00 87.44 88 GLU A CA 1
ATOM 696 C C . GLU A 1 88 ? -8.058 -2.348 -5.283 1.00 87.44 88 GLU A C 1
ATOM 698 O O . GLU A 1 88 ? -8.979 -1.795 -4.685 1.00 87.44 88 GLU A O 1
ATOM 703 N N . PRO A 1 89 ? -7.210 -3.174 -4.632 1.00 91.00 89 PRO A N 1
ATOM 704 C CA . PRO A 1 89 ? -7.389 -3.488 -3.214 1.00 91.00 89 PRO A CA 1
ATOM 705 C C . PRO A 1 89 ? -7.224 -2.265 -2.301 1.00 91.00 89 PRO A C 1
ATOM 707 O O . PRO A 1 89 ? -7.852 -2.201 -1.249 1.00 91.00 89 PRO A O 1
ATO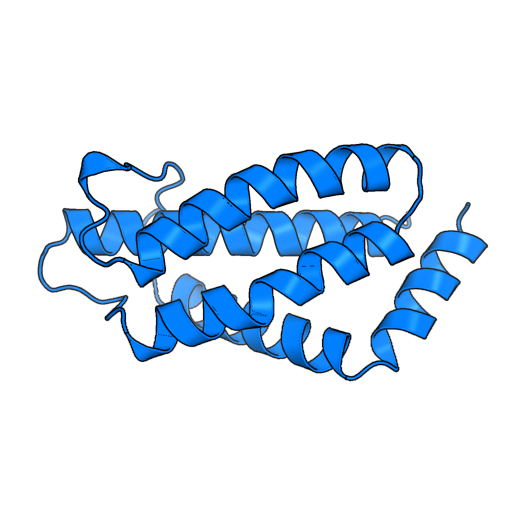M 710 N N . VAL A 1 90 ? -6.422 -1.268 -2.690 1.00 90.50 90 VAL A N 1
ATOM 711 C CA . VAL A 1 90 ? -6.294 -0.013 -1.933 1.00 90.50 90 VAL A CA 1
ATOM 712 C C . VAL A 1 90 ? -7.549 0.844 -2.053 1.00 90.50 90 VAL A C 1
ATOM 714 O O . VAL A 1 90 ? -8.017 1.369 -1.044 1.00 90.50 90 VAL A O 1
ATOM 717 N N . ASP A 1 91 ? -8.097 0.988 -3.259 1.00 89.06 91 ASP A N 1
ATOM 718 C CA . ASP A 1 91 ? -9.346 1.714 -3.488 1.00 89.06 91 ASP A CA 1
ATOM 719 C C . ASP A 1 91 ? -10.492 1.026 -2.717 1.00 89.06 91 ASP A C 1
ATOM 721 O O . ASP A 1 91 ? -11.176 1.683 -1.935 1.00 89.06 91 ASP A O 1
ATOM 725 N N . MET A 1 92 ? -10.604 -0.307 -2.798 1.00 91.12 92 MET A N 1
ATOM 726 C CA . MET A 1 92 ? -11.580 -1.090 -2.027 1.00 91.12 92 MET A CA 1
ATOM 727 C C . MET A 1 92 ? -11.420 -0.932 -0.514 1.00 91.12 92 MET A C 1
ATOM 729 O O . MET A 1 92 ? -12.411 -0.712 0.180 1.00 91.12 92 MET A O 1
ATOM 733 N N . PHE A 1 93 ? -10.191 -1.012 0.008 1.00 93.50 93 PHE A N 1
ATOM 734 C CA . PHE A 1 93 ? -9.914 -0.755 1.422 1.00 93.50 93 PHE A CA 1
ATOM 735 C C . PHE A 1 93 ? -10.446 0.615 1.824 1.00 93.50 93 PHE A C 1
ATOM 737 O O . PHE A 1 93 ? -11.130 0.769 2.823 1.00 93.50 93 PHE A O 1
ATOM 744 N N . PHE A 1 94 ? -10.178 1.629 1.022 1.00 90.25 94 PHE A N 1
ATOM 745 C CA . PHE A 1 94 ? -10.579 2.982 1.341 1.00 90.25 94 PHE A CA 1
ATOM 746 C C . PHE A 1 94 ? -12.074 3.278 1.195 1.00 90.25 94 PHE A C 1
ATOM 748 O O . PHE A 1 94 ? -12.536 4.266 1.775 1.00 90.25 94 PHE A O 1
ATOM 755 N N . ASP A 1 95 ? -12.784 2.483 0.401 1.00 91.31 95 ASP A N 1
ATOM 756 C CA . ASP A 1 95 ? -14.226 2.589 0.201 1.00 91.31 95 ASP A CA 1
ATOM 757 C C . ASP A 1 95 ? -15.003 1.815 1.274 1.00 91.31 95 ASP A C 1
ATOM 759 O O . ASP A 1 95 ? -16.070 2.257 1.697 1.00 91.31 95 ASP A O 1
ATOM 763 N N . GLN A 1 96 ? -14.465 0.683 1.739 1.00 92.31 96 GLN A N 1
ATOM 764 C CA . GLN A 1 96 ? -15.138 -0.210 2.689 1.00 92.31 96 GLN A CA 1
ATOM 765 C C . GLN A 1 96 ? -14.654 -0.048 4.134 1.00 92.31 96 GLN A C 1
ATOM 767 O O . GLN A 1 96 ? -15.398 -0.334 5.068 1.00 92.31 96 GLN A O 1
ATOM 772 N N . VAL A 1 97 ? -13.426 0.431 4.345 1.00 92.25 97 VAL A N 1
ATOM 773 C CA . VAL A 1 97 ? -12.780 0.459 5.659 1.00 92.25 97 VAL A CA 1
ATOM 774 C C . VAL A 1 97 ? -12.651 1.886 6.176 1.00 92.25 97 VAL A C 1
ATOM 776 O O . VAL A 1 97 ? -11.945 2.738 5.624 1.00 92.25 97 VAL A O 1
ATOM 779 N N . LEU A 1 98 ? -13.280 2.146 7.323 1.00 90.81 98 LEU A N 1
ATOM 780 C CA . LEU A 1 98 ? -13.079 3.389 8.055 1.00 90.81 98 LEU A CA 1
ATOM 781 C C . LEU A 1 98 ? -11.731 3.347 8.788 1.00 90.81 98 LEU A C 1
ATOM 783 O O . LEU A 1 98 ? -11.603 2.758 9.860 1.00 90.81 98 LEU A O 1
ATOM 787 N N . VAL A 1 99 ? -10.715 3.998 8.218 1.00 88.00 99 VAL A N 1
ATOM 788 C CA . VAL A 1 99 ? -9.354 4.034 8.792 1.00 88.00 99 VAL A CA 1
ATOM 789 C C . VAL A 1 99 ? -9.342 4.592 10.216 1.00 88.00 99 VAL A C 1
ATOM 791 O O . VAL A 1 99 ? -8.653 4.065 11.082 1.00 88.00 99 VAL A O 1
ATOM 794 N N . MET A 1 100 ? -10.128 5.641 10.469 1.00 88.44 100 MET A N 1
ATOM 795 C CA . MET A 1 100 ? -10.281 6.245 11.795 1.00 88.44 100 MET A CA 1
ATOM 796 C C . MET A 1 100 ? -11.373 5.523 12.590 1.00 88.44 100 MET A C 1
ATOM 798 O O . MET A 1 100 ? -12.409 6.109 12.893 1.00 88.44 100 MET A O 1
ATOM 802 N N . ALA A 1 101 ? -11.155 4.236 12.866 1.00 88.94 101 ALA A N 1
ATOM 803 C CA . ALA A 1 101 ? -12.056 3.431 13.685 1.00 88.94 101 ALA A CA 1
ATOM 804 C C . ALA A 1 101 ? -12.146 3.968 15.126 1.00 88.94 101 ALA A C 1
ATOM 806 O O . ALA A 1 101 ? -11.206 4.593 15.626 1.00 88.94 101 ALA A O 1
ATOM 807 N N . GLU A 1 102 ? -13.275 3.705 15.790 1.00 88.81 102 GLU A N 1
ATOM 808 C CA . GLU A 1 102 ? -13.489 4.076 17.196 1.00 88.81 102 GLU A CA 1
ATOM 809 C C . GLU A 1 102 ? -12.581 3.279 18.137 1.00 88.81 102 GLU A C 1
ATOM 811 O O . GLU A 1 102 ? -12.036 3.842 19.085 1.00 88.81 102 GLU A O 1
ATOM 816 N N . ASP A 1 103 ? -12.383 1.988 17.844 1.00 90.44 103 ASP A N 1
ATOM 817 C CA . ASP A 1 103 ? -11.449 1.136 18.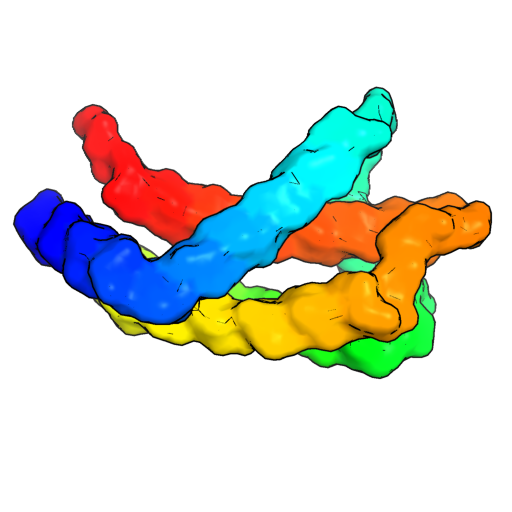573 1.00 90.44 103 ASP A CA 1
ATOM 818 C C . ASP A 1 103 ? -9.999 1.549 18.246 1.00 90.44 103 ASP A C 1
ATOM 820 O O . ASP A 1 103 ? -9.562 1.413 17.092 1.00 90.44 103 ASP A O 1
ATOM 824 N N . PRO A 1 104 ? -9.223 2.024 19.242 1.00 89.44 104 PRO A N 1
ATOM 825 C CA . PRO A 1 104 ? -7.833 2.407 19.039 1.00 89.44 104 PRO A CA 1
ATOM 826 C C . PRO A 1 104 ? -6.968 1.267 18.496 1.00 89.44 104 PRO A C 1
ATOM 828 O O . PRO A 1 104 ? -6.112 1.520 17.657 1.00 89.44 104 PRO A O 1
ATOM 831 N N . ALA A 1 105 ? -7.193 0.019 18.916 1.00 90.31 105 ALA A N 1
ATOM 832 C CA . ALA A 1 105 ? -6.387 -1.117 18.483 1.00 90.31 105 ALA A CA 1
ATOM 833 C C . ALA A 1 105 ? -6.591 -1.421 16.992 1.00 90.31 105 ALA A C 1
ATOM 835 O O . ALA A 1 105 ? -5.613 -1.656 16.280 1.00 90.31 105 ALA A O 1
ATOM 836 N N . VAL A 1 106 ? -7.839 -1.360 16.513 1.00 92.06 106 VAL A N 1
ATOM 837 C CA . VAL A 1 106 ? -8.190 -1.546 15.093 1.00 92.06 106 VAL A CA 1
ATOM 838 C C . VAL A 1 106 ? -7.694 -0.371 14.253 1.00 92.06 106 VAL A C 1
ATOM 840 O O . VAL A 1 106 ? -7.097 -0.568 13.195 1.00 92.06 106 VAL A O 1
ATOM 843 N N . ARG A 1 107 ? -7.884 0.863 14.732 1.00 91.81 107 ARG A N 1
ATOM 844 C CA . ARG A 1 107 ? -7.369 2.068 14.069 1.00 91.81 107 ARG A CA 1
ATOM 845 C C . ARG A 1 107 ? -5.854 1.996 13.899 1.00 91.81 107 ARG A C 1
ATOM 847 O O . ARG A 1 107 ? -5.347 2.229 12.804 1.00 91.81 107 ARG A O 1
ATOM 854 N N . ASP A 1 108 ? -5.138 1.662 14.964 1.00 91.44 108 ASP A N 1
ATOM 855 C CA . ASP A 1 108 ? -3.683 1.573 14.945 1.00 91.44 108 ASP A CA 1
ATOM 856 C C . ASP A 1 108 ? -3.227 0.439 14.008 1.00 91.44 108 ASP A C 1
ATOM 858 O O . ASP A 1 108 ? -2.286 0.623 13.239 1.00 91.44 108 ASP A O 1
ATOM 862 N N . ASN A 1 109 ? -3.949 -0.686 13.957 1.00 93.56 109 ASN A N 1
ATOM 863 C CA . ASN A 1 109 ? -3.686 -1.763 12.998 1.00 93.56 109 ASN A CA 1
ATOM 864 C C . ASN A 1 109 ? -3.853 -1.312 11.533 1.00 93.56 109 ASN A C 1
ATOM 866 O O . ASN A 1 109 ? -2.993 -1.555 10.687 1.00 93.56 109 ASN A O 1
ATOM 870 N N . ARG A 1 110 ? -4.931 -0.577 11.233 1.00 93.88 110 ARG A N 1
ATOM 871 C CA . ARG A 1 110 ? -5.184 0.007 9.904 1.00 93.88 110 ARG A CA 1
ATOM 872 C C . ARG A 1 110 ? -4.112 1.020 9.516 1.00 93.88 110 ARG A C 1
ATOM 874 O O . ARG A 1 110 ? -3.677 1.052 8.367 1.00 93.88 110 ARG A O 1
ATOM 881 N N . ILE A 1 111 ? -3.657 1.836 10.466 1.00 92.38 111 ILE A N 1
ATOM 882 C CA . ILE A 1 111 ? -2.540 2.766 10.258 1.00 92.38 111 ILE A CA 1
ATOM 883 C C . ILE A 1 111 ? -1.247 1.993 9.972 1.00 92.38 111 ILE A C 1
ATOM 885 O O . ILE A 1 111 ? -0.518 2.393 9.065 1.00 92.38 111 ILE A O 1
ATOM 889 N N . ALA A 1 112 ? -0.980 0.891 10.680 1.00 92.62 112 ALA A N 1
ATOM 890 C CA . ALA A 1 112 ? 0.184 0.041 10.431 1.00 92.62 112 ALA A CA 1
ATOM 891 C C . ALA A 1 112 ? 0.169 -0.523 9.004 1.00 92.62 112 ALA A C 1
ATOM 893 O O . ALA A 1 112 ? 1.158 -0.392 8.284 1.00 92.62 112 ALA A O 1
ATOM 894 N N . LEU A 1 113 ? -0.982 -1.026 8.545 1.00 93.06 113 LEU A N 1
ATOM 895 C CA . LEU A 1 113 ? -1.148 -1.534 7.180 1.00 93.06 113 LEU A CA 1
ATOM 896 C C . LEU A 1 113 ? -0.876 -0.448 6.127 1.00 93.06 113 LEU A C 1
ATOM 898 O O . LEU A 1 113 ? -0.156 -0.670 5.152 1.00 93.06 113 LEU A O 1
ATOM 902 N N . LEU A 1 114 ? -1.402 0.762 6.340 1.00 92.25 114 LEU A N 1
ATOM 903 C CA . LEU A 1 114 ? -1.132 1.906 5.465 1.00 92.25 114 LEU A CA 1
ATOM 904 C C . LEU A 1 114 ? 0.342 2.336 5.494 1.00 92.25 114 LEU A C 1
ATOM 906 O O . LEU A 1 114 ? 0.873 2.777 4.472 1.00 92.25 114 LEU A O 1
ATOM 910 N N . ASN A 1 1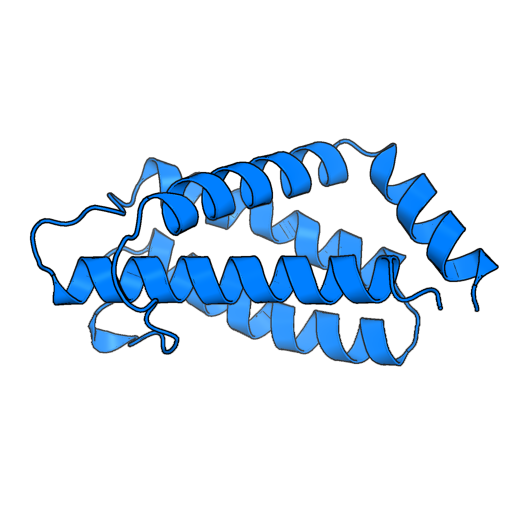15 ? 1.001 2.223 6.644 1.00 90.88 115 ASN A N 1
ATOM 911 C CA . ASN A 1 115 ? 2.411 2.549 6.816 1.00 90.88 115 ASN A CA 1
ATOM 912 C C . ASN A 1 115 ? 3.322 1.544 6.090 1.00 90.88 115 ASN A C 1
ATOM 914 O O . ASN A 1 115 ? 4.245 1.956 5.382 1.00 90.88 115 ASN A O 1
ATOM 918 N N . GLU A 1 116 ? 3.035 0.243 6.180 1.00 90.00 116 GLU A N 1
ATOM 919 C CA . GLU A 1 116 ? 3.743 -0.794 5.417 1.00 90.00 116 GLU A CA 1
ATOM 920 C C . GLU A 1 116 ? 3.566 -0.596 3.908 1.00 90.00 116 GLU A C 1
ATOM 922 O O . GLU A 1 116 ? 4.544 -0.569 3.156 1.00 90.00 116 GLU A O 1
ATOM 927 N N . LEU A 1 117 ? 2.331 -0.358 3.463 1.00 89.75 117 LEU A N 1
ATOM 928 C CA . LEU A 1 117 ? 2.019 -0.070 2.066 1.00 89.75 117 LEU A CA 1
ATOM 929 C C . LEU A 1 117 ? 2.763 1.177 1.558 1.00 89.75 117 LEU A C 1
ATOM 931 O O . LEU A 1 117 ? 3.374 1.160 0.486 1.00 89.75 117 LEU A O 1
ATOM 935 N N . GLY A 1 118 ? 2.750 2.261 2.338 1.00 88.31 118 GLY A N 1
ATOM 936 C CA . GLY A 1 118 ? 3.502 3.478 2.037 1.00 88.31 118 GLY A CA 1
ATOM 937 C C . GLY A 1 118 ? 5.010 3.230 1.968 1.00 88.31 118 GLY A C 1
ATOM 938 O O . GLY A 1 118 ? 5.677 3.747 1.072 1.00 88.31 118 GLY A O 1
ATOM 939 N N . SER A 1 119 ? 5.540 2.395 2.860 1.00 86.75 119 SER A N 1
ATOM 940 C CA . SER A 1 119 ? 6.951 2.005 2.883 1.00 86.75 119 SER A CA 1
ATOM 941 C C . SER A 1 119 ? 7.345 1.179 1.661 1.00 86.75 119 SER A C 1
ATOM 943 O O . SER A 1 119 ? 8.422 1.394 1.110 1.00 86.75 119 SER A O 1
ATOM 945 N N . LEU A 1 120 ? 6.480 0.283 1.177 1.00 86.06 120 LEU A N 1
ATOM 946 C CA . LEU A 1 120 ? 6.720 -0.466 -0.058 1.00 86.06 120 LEU A CA 1
ATOM 947 C C . LEU A 1 120 ? 6.763 0.466 -1.280 1.00 86.06 120 LEU A C 1
ATOM 949 O O . LEU A 1 120 ? 7.676 0.365 -2.105 1.00 86.06 120 LEU A O 1
ATOM 953 N N . PHE A 1 121 ? 5.828 1.420 -1.373 1.00 82.75 121 PHE A N 1
ATOM 954 C CA . PHE A 1 121 ? 5.855 2.435 -2.430 1.00 82.75 121 PHE A CA 1
ATOM 955 C C . PHE A 1 121 ? 7.105 3.305 -2.361 1.00 82.75 121 PHE A C 1
ATOM 957 O O . PHE A 1 121 ? 7.697 3.590 -3.402 1.00 82.75 121 PHE A O 1
ATOM 964 N N . LEU A 1 122 ? 7.507 3.723 -1.158 1.00 81.44 122 LEU A N 1
ATOM 965 C CA . LEU A 1 122 ? 8.731 4.488 -0.952 1.00 81.44 122 LEU A CA 1
ATOM 966 C C . LEU A 1 122 ? 9.955 3.678 -1.336 1.00 81.44 122 LEU A C 1
ATOM 968 O O . LEU A 1 122 ? 10.760 4.200 -2.080 1.00 81.44 122 LEU A O 1
ATOM 972 N N . ARG A 1 123 ? 10.063 2.403 -0.955 1.00 81.25 123 ARG A N 1
ATOM 973 C CA . ARG A 1 123 ? 11.183 1.549 -1.371 1.00 81.25 123 ARG A CA 1
ATOM 974 C C . ARG A 1 123 ? 11.308 1.508 -2.883 1.00 81.25 123 ARG A C 1
ATOM 976 O O . ARG A 1 123 ? 12.372 1.818 -3.399 1.00 81.25 123 ARG A O 1
ATOM 983 N N . VAL A 1 124 ? 10.236 1.207 -3.616 1.00 76.88 124 VAL A N 1
ATOM 984 C CA . VAL A 1 124 ? 10.320 1.171 -5.086 1.00 76.88 124 VAL A CA 1
ATOM 985 C C . VAL A 1 124 ? 10.583 2.552 -5.685 1.00 76.88 124 VAL A C 1
ATOM 987 O O . VAL A 1 124 ? 11.348 2.668 -6.643 1.00 76.88 124 VAL A O 1
ATOM 990 N N . ALA A 1 125 ? 10.008 3.613 -5.117 1.00 71.81 125 ALA A N 1
ATOM 991 C CA . ALA A 1 125 ? 10.286 4.979 -5.544 1.00 71.81 125 ALA A CA 1
ATOM 992 C C . ALA A 1 125 ? 11.733 5.405 -5.237 1.00 71.81 125 ALA A C 1
ATOM 994 O O . ALA A 1 125 ? 12.356 6.053 -6.070 1.00 71.81 125 ALA A O 1
ATOM 995 N N . ASP A 1 126 ? 12.296 5.020 -4.102 1.00 70.38 126 ASP A N 1
ATOM 996 C CA . ASP A 1 126 ? 13.672 5.299 -3.705 1.00 70.38 126 ASP A CA 1
ATOM 997 C C . ASP A 1 126 ? 14.630 4.478 -4.551 1.00 70.38 126 ASP A C 1
ATOM 999 O O . ASP A 1 126 ? 15.580 5.030 -5.069 1.00 70.38 126 ASP A O 1
ATOM 1003 N N . PHE A 1 127 ? 14.341 3.216 -4.858 1.00 63.19 127 PHE A N 1
ATOM 1004 C CA . PHE A 1 127 ? 15.096 2.452 -5.856 1.00 63.19 127 PHE A CA 1
ATOM 1005 C C . PHE A 1 127 ? 15.053 3.090 -7.251 1.00 63.19 127 PHE A C 1
ATOM 1007 O O . PHE A 1 127 ? 16.018 3.011 -8.013 1.00 63.19 127 PHE A O 1
ATOM 1014 N N . SER A 1 128 ? 13.947 3.761 -7.578 1.00 59.34 128 SER A N 1
ATOM 1015 C CA . SER A 1 128 ? 13.805 4.541 -8.806 1.00 59.34 128 SER A CA 1
ATOM 1016 C C . SER A 1 128 ? 14.587 5.864 -8.787 1.00 59.34 128 SER A C 1
ATOM 1018 O O . SER A 1 128 ? 14.882 6.413 -9.850 1.00 59.34 128 SER A O 1
ATOM 1020 N N . ARG A 1 129 ? 14.907 6.375 -7.587 1.00 57.84 129 ARG A N 1
ATOM 1021 C CA . ARG A 1 129 ? 15.528 7.683 -7.324 1.00 57.84 129 ARG A CA 1
ATOM 1022 C C . ARG A 1 129 ? 16.936 7.616 -6.740 1.00 57.84 129 ARG A C 1
ATOM 1024 O O . ARG A 1 129 ? 17.560 8.666 -6.694 1.00 57.84 129 ARG A O 1
ATOM 1031 N N . LEU A 1 130 ? 17.412 6.446 -6.305 1.00 48.22 130 LEU A N 1
ATOM 1032 C CA . LEU A 1 130 ? 18.739 6.180 -5.750 1.00 48.22 130 LEU A CA 1
ATOM 1033 C C . LEU A 1 130 ? 19.751 6.458 -6.859 1.00 48.22 130 LEU A C 1
ATOM 1035 O O . LEU A 1 130 ? 20.077 5.621 -7.702 1.00 48.22 130 LEU A O 1
ATOM 1039 N N . GLN A 1 131 ? 20.105 7.731 -6.867 1.00 41.62 131 GLN A N 1
ATOM 1040 C CA . GLN A 1 131 ? 21.037 8.474 -7.675 1.00 41.62 131 GLN A CA 1
ATOM 1041 C C . GLN A 1 131 ? 21.667 9.433 -6.668 1.00 41.62 131 GLN A C 1
ATOM 1043 O O . GLN A 1 131 ? 21.150 10.523 -6.441 1.00 41.62 131 GLN A O 1
ATOM 1048 N N . ASP A 1 132 ? 22.707 8.958 -6.002 1.00 36.00 132 ASP A N 1
ATOM 1049 C CA . ASP A 1 132 ? 23.961 9.698 -5.931 1.00 36.00 132 ASP A CA 1
ATOM 1050 C C . ASP A 1 132 ? 25.066 8.715 -6.336 1.00 36.00 132 ASP A C 1
ATOM 1052 O O . ASP A 1 132 ? 25.017 7.553 -5.862 1.00 36.00 132 ASP A O 1
#

pLDDT: mean 82.56, std 11.29, range [36.0, 93.88]

Secondary structure (DSSP, 8-state):
-HHHHHHHHHHHHTSHHHHHHHHHHHHHHHHHTT--SPPP----GGG--SHHHHHHHHHHHHHHHHHHHHHHTT-HHHHHHHHHTTHHHHHHHHHH--SS-SSHHHHHHHHHHHHHHHHHHHHHHHHHH---

Sequence (132 aa):
DFDHRVRAVSAFRQRPEAASLSAANKRIRNILRKIETTLPFEVRPDLLSEEAEQALAGRLVELSSEVLPLMEAGLYREALNRLATLREPVDMFFDQVLVMAEDPAVRDNRIALLNELGSLFLRVADFSRLQD

Radius of gyration: 15.18 Å; chains: 1; bounding box: 39×25×38 Å

Foldseek 3Di:
DLVLLQCLVVVLCVDPLVVLLVVLLVVLVVVLVPPPDDQDQDADCVLPDDPLLNVLLVLLVVLVVVLVVCLVVSVLNVNSVSLSVSSVSSVVCVVPPDLPDPDPVSNSNSSNSSVSNSVSSVVSVCSSVVDD